Protein AF-X1KQB0-F1 (afdb_monomer_lite)

Radius of gyration: 12.91 Å; chains: 1; bounding box: 27×39×32 Å

Structure (mmCIF, N/CA/C/O backbone):
data_AF-X1KQB0-F1
#
_entry.id   AF-X1KQB0-F1
#
loop_
_atom_site.group_PDB
_atom_site.id
_atom_site.type_symbol
_atom_site.label_atom_id
_atom_site.label_alt_id
_atom_site.label_comp_id
_atom_site.label_asym_id
_atom_site.label_entity_id
_atom_site.label_seq_id
_atom_site.pdbx_PDB_ins_code
_atom_site.Cartn_x
_atom_site.Cartn_y
_atom_site.Cartn_z
_atom_site.occupancy
_atom_site.B_iso_or_equiv
_atom_site.auth_seq_id
_atom_site.auth_comp_id
_atom_site.auth_asym_id
_atom_site.auth_atom_id
_atom_site.pdbx_PDB_model_num
ATOM 1 N N . LEU A 1 1 ? -1.332 -17.851 -4.790 1.00 40.88 1 LEU A N 1
ATOM 2 C CA . LEU A 1 1 ? -1.014 -16.991 -3.632 1.00 40.88 1 LEU A CA 1
ATOM 3 C C . LEU A 1 1 ? 0.296 -16.293 -3.954 1.00 40.88 1 LEU A C 1
ATOM 5 O O . LEU A 1 1 ? 1.339 -16.933 -3.912 1.00 40.88 1 LEU A O 1
ATOM 9 N N . GLY A 1 2 ? 0.222 -15.060 -4.455 1.00 48.81 2 GLY A N 1
ATOM 10 C CA . GLY A 1 2 ? 1.418 -14.288 -4.780 1.00 48.81 2 GLY A CA 1
ATOM 11 C C . GLY A 1 2 ? 2.084 -13.858 -3.483 1.00 48.81 2 GLY A C 1
ATOM 12 O O . GLY A 1 2 ? 1.445 -13.193 -2.676 1.00 48.81 2 GLY A O 1
ATOM 13 N N . MET A 1 3 ? 3.332 -14.273 -3.260 1.00 53.88 3 MET A N 1
ATOM 14 C CA . MET A 1 3 ? 4.134 -13.721 -2.172 1.00 53.88 3 MET A CA 1
ATOM 15 C C . MET A 1 3 ? 4.273 -12.221 -2.414 1.00 53.88 3 MET A C 1
ATOM 17 O O . MET A 1 3 ? 4.896 -11.805 -3.392 1.00 53.88 3 MET A O 1
ATOM 21 N N . THR A 1 4 ? 3.706 -11.411 -1.527 1.00 58.72 4 THR A N 1
ATOM 22 C CA . THR A 1 4 ? 4.187 -10.048 -1.363 1.00 58.72 4 THR A CA 1
ATOM 23 C C . THR A 1 4 ? 5.633 -10.126 -0.915 1.00 58.72 4 THR A C 1
ATOM 25 O O . THR A 1 4 ? 5.966 -10.770 0.079 1.00 58.72 4 THR A O 1
ATOM 28 N N . THR A 1 5 ? 6.525 -9.536 -1.701 1.00 63.97 5 THR A N 1
ATOM 29 C CA . THR A 1 5 ? 7.941 -9.504 -1.351 1.00 63.97 5 THR A CA 1
ATOM 30 C C . THR A 1 5 ? 8.119 -8.610 -0.127 1.00 63.97 5 THR A C 1
ATOM 32 O O . THR A 1 5 ? 7.467 -7.573 -0.002 1.00 63.97 5 THR A O 1
ATOM 35 N N . GLU A 1 6 ? 9.011 -8.984 0.790 1.00 65.00 6 GLU A N 1
ATOM 36 C CA . GLU A 1 6 ? 9.257 -8.244 2.040 1.00 65.00 6 GLU A CA 1
ATOM 37 C C . GLU A 1 6 ? 9.590 -6.759 1.803 1.00 65.00 6 GLU A C 1
ATOM 39 O O . GLU A 1 6 ? 9.326 -5.911 2.652 1.00 65.00 6 GLU A O 1
ATOM 44 N N . ALA A 1 7 ? 10.123 -6.420 0.625 1.00 64.12 7 ALA A N 1
ATOM 45 C CA . ALA A 1 7 ? 10.364 -5.046 0.191 1.00 64.12 7 ALA A CA 1
ATOM 46 C C . ALA A 1 7 ? 9.070 -4.232 -0.023 1.00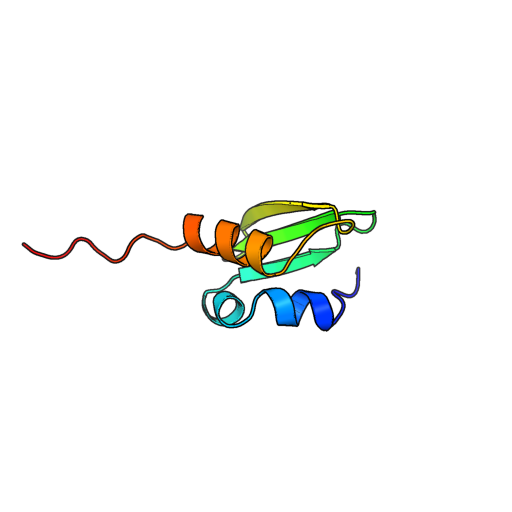 64.12 7 ALA A C 1
ATOM 48 O O . ALA A 1 7 ? 9.039 -3.039 0.265 1.00 64.12 7 ALA A O 1
ATOM 49 N N . GLN A 1 8 ? 7.989 -4.859 -0.498 1.00 65.50 8 GLN A N 1
ATOM 50 C CA . GLN A 1 8 ? 6.690 -4.200 -0.679 1.00 65.50 8 GLN A CA 1
ATOM 51 C C . GLN A 1 8 ? 5.999 -3.963 0.667 1.00 65.50 8 GLN A C 1
ATOM 53 O O . GLN A 1 8 ? 5.465 -2.881 0.895 1.00 65.50 8 GLN A O 1
ATOM 58 N N . ILE A 1 9 ? 6.089 -4.930 1.586 1.00 66.69 9 ILE A N 1
ATOM 59 C CA . ILE A 1 9 ? 5.584 -4.790 2.961 1.00 66.69 9 ILE A CA 1
ATOM 60 C C . ILE A 1 9 ? 6.335 -3.670 3.697 1.00 66.69 9 ILE A C 1
ATOM 62 O O . ILE A 1 9 ? 5.715 -2.858 4.378 1.00 66.69 9 ILE A O 1
ATOM 66 N N . GLN A 1 10 ? 7.651 -3.550 3.499 1.00 71.44 10 GLN A N 1
ATOM 67 C CA . GLN A 1 10 ? 8.426 -2.423 4.031 1.00 71.44 10 GLN A CA 1
ATOM 68 C C . GLN A 1 10 ? 7.977 -1.064 3.465 1.00 71.44 10 GLN A C 1
ATOM 70 O O . GLN A 1 10 ? 7.997 -0.074 4.193 1.00 71.44 10 GLN A O 1
ATOM 75 N N . GLY A 1 11 ? 7.504 -1.011 2.213 1.00 73.06 11 GLY A N 1
ATOM 76 C CA . GLY A 1 11 ? 6.995 0.216 1.587 1.00 73.06 11 GLY A CA 1
ATOM 77 C C . GLY A 1 11 ? 5.744 0.800 2.261 1.00 73.06 11 GLY A C 1
ATOM 78 O O . GLY A 1 11 ? 5.554 2.016 2.257 1.00 73.06 11 GLY A O 1
ATOM 79 N N . LEU A 1 12 ? 4.922 -0.033 2.907 1.00 79.88 12 LEU A N 1
ATOM 80 C CA . LEU A 1 12 ? 3.790 0.437 3.717 1.00 79.88 12 LEU A CA 1
ATOM 81 C C . LEU A 1 12 ? 4.250 1.164 4.987 1.00 79.88 12 LEU A C 1
ATOM 83 O O . LEU A 1 12 ? 3.586 2.094 5.443 1.00 79.88 12 LEU A O 1
ATOM 87 N N . GLY A 1 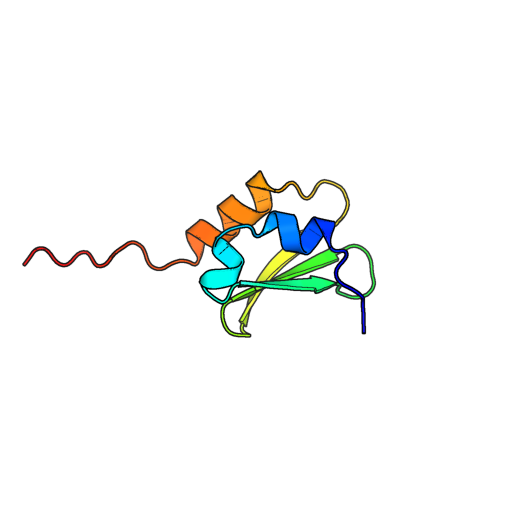13 ? 5.383 0.765 5.571 1.00 83.81 13 GLY A N 1
ATOM 88 C CA . GLY A 1 13 ? 5.881 1.327 6.824 1.00 83.81 13 GLY A CA 1
ATOM 89 C C . GLY A 1 13 ? 4.803 1.349 7.917 1.00 83.81 13 GLY A C 1
ATOM 90 O O . GLY A 1 13 ? 4.193 0.330 8.231 1.00 83.81 13 GLY A O 1
ATOM 91 N N . GLN A 1 14 ? 4.537 2.533 8.475 1.00 84.81 14 GLN A N 1
ATOM 92 C CA . GLN A 1 14 ? 3.535 2.732 9.531 1.00 84.81 14 GLN A CA 1
ATOM 93 C C . GLN A 1 14 ? 2.084 2.494 9.084 1.00 84.81 14 GLN A C 1
ATOM 95 O O . GLN A 1 14 ? 1.242 2.213 9.932 1.00 84.81 14 GLN A O 1
ATOM 100 N N . PHE A 1 15 ? 1.784 2.562 7.780 1.00 86.38 15 PHE A N 1
ATOM 101 C CA . PHE A 1 15 ? 0.425 2.363 7.261 1.00 86.38 15 PHE A CA 1
ATOM 102 C C . PHE A 1 15 ? -0.068 0.926 7.435 1.00 86.38 15 PHE A C 1
ATOM 104 O O . PHE A 1 15 ? -1.265 0.714 7.603 1.00 86.38 15 PHE A O 1
ATOM 111 N N . ALA A 1 16 ? 0.840 -0.050 7.532 1.00 84.12 16 ALA A N 1
ATOM 112 C CA . ALA A 1 16 ? 0.473 -1.423 7.874 1.00 84.12 16 ALA A CA 1
ATOM 113 C C . ALA A 1 16 ? -0.258 -1.518 9.231 1.00 84.12 16 ALA A C 1
ATOM 115 O O . ALA A 1 16 ? -1.153 -2.343 9.397 1.00 84.12 16 ALA A O 1
ATOM 116 N N . ASN A 1 17 ? 0.058 -0.631 10.185 1.00 85.75 17 ASN A N 1
ATOM 117 C CA . ASN A 1 17 ? -0.611 -0.589 11.491 1.00 85.75 17 ASN A CA 1
ATOM 118 C C . ASN A 1 17 ? -2.021 0.017 11.434 1.00 85.75 17 ASN A C 1
ATOM 120 O O . ASN A 1 17 ? -2.792 -0.157 12.371 1.00 85.75 17 ASN A O 1
ATOM 124 N N . PHE A 1 18 ? -2.356 0.721 10.353 1.00 86.06 18 PHE A N 1
ATOM 125 C CA . PHE A 1 18 ? -3.674 1.316 10.129 1.00 86.06 18 PHE A CA 1
ATOM 126 C C . PHE A 1 18 ? -4.582 0.415 9.277 1.00 86.06 18 PHE A C 1
ATOM 128 O O . PHE A 1 18 ? -5.582 0.880 8.756 1.00 86.06 18 PHE A O 1
ATOM 135 N N . GLY A 1 19 ? -4.240 -0.868 9.105 1.00 87.00 19 GLY A N 1
ATOM 136 C CA . GLY A 1 19 ? -5.064 -1.816 8.346 1.00 87.00 19 GLY A CA 1
ATOM 137 C C . GLY A 1 19 ? -4.815 -1.806 6.837 1.00 87.00 19 GLY A C 1
ATOM 138 O O . GLY A 1 19 ? -5.567 -2.443 6.094 1.00 87.00 19 GLY A O 1
ATOM 139 N N . PHE A 1 20 ? -3.761 -1.126 6.368 1.00 90.56 20 PHE A N 1
ATOM 140 C CA . PHE A 1 20 ? -3.343 -1.220 4.973 1.00 90.56 20 PHE A CA 1
ATOM 141 C C . PHE A 1 20 ? -2.557 -2.503 4.713 1.00 90.56 20 PHE A C 1
ATOM 143 O O . PHE A 1 20 ? -1.639 -2.858 5.453 1.00 90.56 20 PHE A O 1
ATOM 150 N N . THR A 1 21 ? -2.872 -3.170 3.611 1.00 89.06 21 THR A N 1
ATOM 151 C CA . THR A 1 21 ? -2.152 -4.355 3.142 1.00 89.06 21 THR A CA 1
ATOM 152 C C . THR A 1 21 ? -1.882 -4.249 1.651 1.00 89.06 21 THR A C 1
ATOM 154 O O . THR A 1 21 ? -2.602 -3.579 0.915 1.00 89.06 21 THR A O 1
ATOM 157 N N . LEU A 1 22 ? -0.803 -4.881 1.202 1.00 86.56 22 LEU A N 1
ATOM 158 C CA . LEU A 1 22 ? -0.499 -5.020 -0.215 1.00 86.56 22 LEU A CA 1
ATOM 159 C C . LEU A 1 22 ? -0.682 -6.480 -0.601 1.00 86.56 22 LEU A C 1
ATOM 161 O O . LEU A 1 22 ? -0.286 -7.369 0.151 1.00 86.56 22 LEU A O 1
ATOM 165 N N . GLU A 1 23 ? -1.224 -6.719 -1.787 1.00 85.88 23 GLU A N 1
ATOM 166 C CA . GLU A 1 23 ? -1.244 -8.038 -2.408 1.00 85.88 23 GLU A CA 1
ATOM 167 C C . GLU A 1 23 ? -0.751 -7.951 -3.849 1.00 85.88 23 GLU A C 1
ATOM 169 O O . GLU A 1 23 ? -0.880 -6.929 -4.524 1.00 85.88 23 GLU A O 1
ATOM 174 N N . HIS A 1 24 ? -0.160 -9.033 -4.343 1.00 83.62 24 HIS A N 1
ATOM 175 C CA . HIS A 1 24 ? 0.230 -9.118 -5.740 1.00 83.62 24 HIS A CA 1
ATOM 176 C C . HIS A 1 24 ? -0.927 -9.692 -6.560 1.00 83.62 24 HIS A C 1
ATOM 178 O O . HIS A 1 24 ? -1.378 -10.805 -6.295 1.00 83.62 24 HIS A O 1
ATOM 184 N N . ASP A 1 25 ? -1.331 -9.002 -7.625 1.00 81.69 25 ASP A N 1
ATOM 185 C CA . ASP A 1 25 ? -2.411 -9.422 -8.540 1.00 81.69 25 ASP A CA 1
ATOM 186 C C . ASP A 1 25 ? -2.008 -10.618 -9.440 1.00 81.69 25 ASP A C 1
ATOM 188 O O . ASP A 1 25 ? -2.669 -10.969 -10.410 1.00 81.69 25 ASP A O 1
ATOM 192 N N . GLY A 1 26 ? -0.858 -11.242 -9.170 1.00 77.56 26 GLY A N 1
ATOM 193 C CA . GLY A 1 26 ? -0.326 -12.372 -9.942 1.00 77.56 26 GLY A CA 1
ATOM 194 C C . GLY A 1 26 ? 0.281 -12.003 -11.301 1.00 77.56 26 GLY A C 1
ATOM 195 O O . GLY A 1 26 ? 0.772 -12.890 -11.993 1.00 77.56 26 GLY A O 1
ATOM 196 N N . SER A 1 27 ? 0.284 -10.721 -11.676 1.00 79.44 27 SER A N 1
ATOM 197 C CA . SER A 1 27 ? 0.815 -10.233 -12.954 1.00 79.44 27 SER A CA 1
ATOM 198 C C . SER A 1 27 ? 1.909 -9.177 -12.748 1.00 79.44 27 SER A C 1
ATOM 200 O O . SER A 1 27 ? 2.999 -9.516 -12.307 1.00 79.44 27 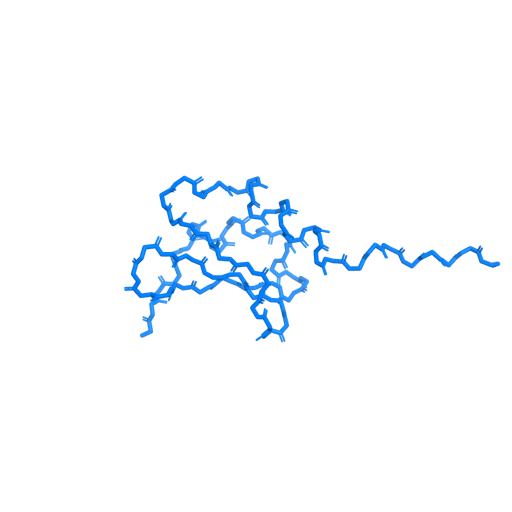SER A O 1
ATOM 202 N N . MET A 1 28 ? 1.641 -7.909 -13.066 1.00 82.38 28 MET A N 1
ATOM 203 C CA . MET A 1 28 ? 2.610 -6.807 -12.974 1.00 82.38 28 MET A CA 1
ATOM 204 C C . MET A 1 28 ? 2.139 -5.689 -12.043 1.00 82.38 28 MET A C 1
ATOM 206 O O . MET A 1 28 ? 2.652 -4.571 -12.104 1.00 82.38 28 MET A O 1
ATOM 210 N N . ALA A 1 29 ? 1.125 -5.963 -11.225 1.00 84.75 29 ALA A N 1
ATOM 211 C CA . ALA A 1 29 ? 0.499 -4.978 -10.366 1.00 84.75 29 ALA A CA 1
ATOM 212 C C . ALA A 1 29 ? 0.448 -5.447 -8.913 1.00 84.75 29 ALA A C 1
ATOM 214 O O . ALA A 1 29 ? 0.261 -6.630 -8.620 1.00 84.75 29 ALA A O 1
ATOM 215 N N . VAL A 1 30 ? 0.580 -4.474 -8.022 1.00 85.38 30 VAL A N 1
ATOM 216 C CA . VAL A 1 30 ? 0.358 -4.601 -6.589 1.00 85.38 30 VAL A CA 1
ATOM 217 C C . VAL A 1 30 ? -0.920 -3.845 -6.268 1.00 85.38 30 VAL A C 1
ATOM 219 O O . VAL A 1 30 ? -1.105 -2.702 -6.688 1.00 85.38 30 VAL A O 1
ATOM 222 N N . VAL A 1 31 ? -1.818 -4.503 -5.563 1.00 89.19 31 VAL A N 1
ATOM 223 C CA . VAL A 1 31 ? -3.083 -3.944 -5.112 1.00 89.19 31 VAL A CA 1
ATOM 224 C C . VAL A 1 31 ? -2.949 -3.557 -3.647 1.00 89.19 31 VAL A C 1
ATOM 226 O O . VAL A 1 31 ? -2.402 -4.311 -2.847 1.00 89.19 31 VAL A O 1
ATOM 229 N N . LEU A 1 32 ? -3.389 -2.346 -3.326 1.00 90.69 32 LEU A N 1
ATOM 230 C CA . LEU A 1 32 ? -3.426 -1.797 -1.982 1.00 90.69 32 LEU A CA 1
ATOM 231 C C . LEU A 1 32 ? -4.841 -1.949 -1.452 1.00 90.69 32 LEU A C 1
ATOM 233 O O . LEU A 1 32 ? -5.790 -1.430 -2.043 1.00 90.69 32 LEU A O 1
ATOM 237 N N . PHE A 1 33 ? -4.950 -2.632 -0.326 1.00 90.75 33 PHE A N 1
ATOM 238 C CA . PHE A 1 33 ? -6.181 -2.781 0.419 1.00 90.75 33 PHE A CA 1
ATOM 239 C C . PHE A 1 33 ? -6.123 -1.963 1.702 1.00 90.75 33 PHE A C 1
ATOM 241 O O . PHE A 1 33 ? -5.061 -1.838 2.310 1.00 90.75 33 PHE A O 1
ATOM 248 N N . HIS A 1 34 ? -7.271 -1.452 2.128 1.00 91.31 34 HIS A N 1
ATOM 249 C CA . HIS A 1 34 ? -7.486 -0.856 3.440 1.00 91.31 34 HIS A CA 1
ATOM 250 C C . HIS A 1 34 ? -8.680 -1.564 4.077 1.00 91.31 34 HIS A C 1
ATOM 252 O O . HIS A 1 34 ? -9.757 -1.584 3.491 1.00 91.31 34 HIS A O 1
ATOM 258 N N . GLU A 1 35 ? -8.464 -2.232 5.212 1.00 88.69 35 GLU A N 1
ATOM 259 C CA . GLU A 1 35 ? -9.507 -2.998 5.921 1.00 88.69 35 GLU A CA 1
ATOM 260 C C . GLU A 1 35 ? -10.240 -4.043 5.045 1.00 88.69 35 GLU A C 1
ATOM 262 O O . GLU A 1 35 ? -11.398 -4.382 5.272 1.00 88.69 35 GLU A O 1
ATOM 267 N N . GLY A 1 36 ? -9.544 -4.593 4.042 1.00 86.19 36 GLY A N 1
ATOM 268 C CA . GLY A 1 36 ? -10.088 -5.580 3.100 1.00 86.19 36 GLY A CA 1
ATOM 269 C C . GLY A 1 36 ? -10.757 -4.984 1.856 1.00 86.19 36 GLY A C 1
ATOM 270 O O . GLY A 1 36 ? -11.137 -5.736 0.959 1.00 86.19 36 GLY A O 1
ATOM 271 N N . GLU A 1 37 ? -10.854 -3.657 1.748 1.00 89.00 37 GLU A N 1
ATOM 272 C CA . GLU A 1 37 ? -11.356 -2.969 0.557 1.00 89.00 37 GLU A CA 1
ATOM 273 C C . GLU A 1 37 ? -10.214 -2.534 -0.362 1.00 89.00 37 GLU A C 1
ATOM 275 O O . GLU A 1 37 ? -9.208 -1.989 0.090 1.00 89.00 37 GLU A O 1
ATOM 280 N N . LEU A 1 38 ? -10.361 -2.766 -1.669 1.00 90.31 38 LEU A N 1
ATOM 281 C CA . LEU A 1 38 ? -9.378 -2.339 -2.663 1.00 90.31 38 LEU A CA 1
ATOM 282 C C . LEU A 1 38 ? -9.414 -0.813 -2.798 1.00 90.31 38 LEU A C 1
ATOM 284 O O . LEU A 1 38 ? -10.374 -0.261 -3.333 1.00 90.31 38 LEU A O 1
ATOM 288 N N . VAL A 1 39 ? -8.343 -0.145 -2.376 1.00 89.62 39 VAL A N 1
ATOM 289 C CA . VAL A 1 39 ? -8.225 1.320 -2.429 1.00 89.62 39 VAL A CA 1
ATOM 290 C C . VAL A 1 39 ? -7.289 1.806 -3.533 1.00 89.62 39 VAL A C 1
ATOM 292 O O . VAL A 1 39 ? -7.425 2.932 -3.999 1.00 89.62 39 VAL A O 1
ATOM 295 N N . GLY A 1 40 ? -6.374 0.961 -4.020 1.00 88.50 40 GLY A N 1
ATOM 296 C CA . GLY A 1 40 ? -5.455 1.355 -5.086 1.00 88.50 40 GLY A CA 1
ATOM 297 C C . GLY A 1 40 ? -4.832 0.190 -5.842 1.00 88.50 40 GLY A C 1
ATOM 298 O O . GLY A 1 40 ? -4.719 -0.923 -5.335 1.00 88.50 40 GLY A O 1
ATOM 299 N N . ARG A 1 41 ? -4.389 0.452 -7.074 1.00 89.12 41 ARG A N 1
ATOM 300 C CA . ARG A 1 41 ? -3.624 -0.499 -7.891 1.00 89.12 41 ARG A CA 1
ATOM 301 C C . ARG A 1 41 ? -2.415 0.201 -8.489 1.00 89.12 41 ARG A C 1
ATOM 303 O O . ARG A 1 41 ? -2.554 1.213 -9.169 1.00 89.12 41 ARG A O 1
ATOM 310 N N . PHE A 1 42 ? -1.244 -0.381 -8.279 1.00 85.00 42 PHE A N 1
ATOM 311 C CA . PHE A 1 42 ? 0.035 0.164 -8.711 1.00 85.00 42 PHE A CA 1
ATOM 312 C C . PHE A 1 42 ? 0.736 -0.828 -9.614 1.00 85.00 42 PHE A C 1
ATOM 314 O O . PHE A 1 42 ? 0.791 -2.018 -9.312 1.00 85.00 42 PHE A O 1
ATOM 321 N N . TYR A 1 43 ? 1.322 -0.347 -10.703 1.00 83.75 43 TYR A N 1
ATOM 322 C CA . TYR A 1 43 ? 2.250 -1.165 -11.471 1.00 83.75 43 TYR A CA 1
ATOM 323 C C . TYR A 1 43 ? 3.524 -1.371 -10.656 1.00 83.75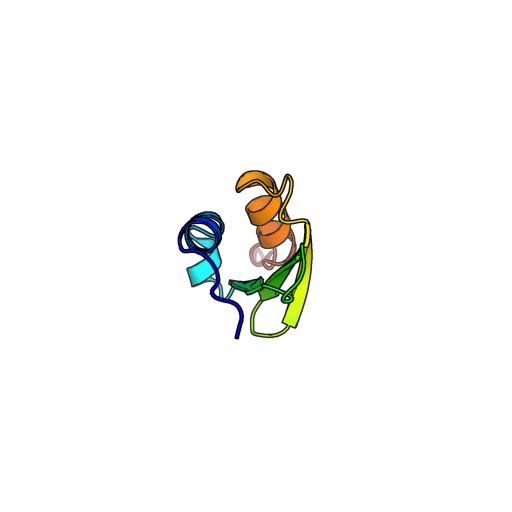 43 TYR A C 1
ATOM 325 O O . TYR A 1 43 ? 4.107 -0.418 -10.151 1.00 83.75 43 TYR A O 1
ATOM 333 N N . GLN A 1 44 ? 3.972 -2.619 -10.541 1.00 75.94 44 GLN A N 1
ATOM 334 C CA . GLN A 1 44 ? 5.189 -2.967 -9.807 1.00 75.94 44 GLN A CA 1
ATOM 335 C C . GLN A 1 44 ? 6.418 -2.240 -10.377 1.00 75.94 44 GLN A C 1
ATOM 337 O O . GLN A 1 44 ? 7.349 -1.906 -9.649 1.00 75.94 44 GLN A O 1
ATOM 342 N N . ILE A 1 45 ? 6.407 -1.957 -11.681 1.00 78.12 45 ILE A N 1
ATOM 343 C CA . ILE A 1 45 ? 7.428 -1.144 -12.335 1.00 78.12 45 ILE A CA 1
ATOM 344 C C . ILE A 1 45 ? 7.145 0.329 -12.025 1.00 78.12 45 ILE A C 1
ATOM 346 O O . ILE A 1 45 ? 6.193 0.904 -12.547 1.00 78.12 45 ILE A O 1
ATOM 350 N N . GLY A 1 46 ? 7.990 0.936 -11.192 1.00 73.75 46 GLY A N 1
ATOM 351 C CA . GLY A 1 46 ? 7.916 2.362 -10.862 1.00 73.75 46 GLY A CA 1
ATOM 352 C C . GLY A 1 46 ? 7.084 2.699 -9.625 1.00 73.75 46 GLY A C 1
ATOM 353 O O . GLY A 1 46 ? 7.011 3.873 -9.270 1.00 73.75 46 GLY A O 1
ATOM 354 N N . VAL A 1 47 ? 6.503 1.709 -8.935 1.00 80.00 47 VAL A N 1
ATOM 355 C CA . VAL A 1 47 ? 5.923 1.951 -7.610 1.00 80.00 47 VAL A CA 1
ATOM 356 C C . VAL A 1 47 ? 7.041 2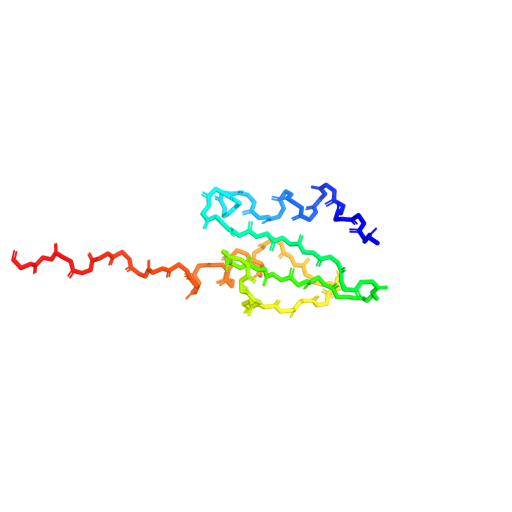.270 -6.617 1.00 80.00 47 VAL A C 1
ATOM 358 O O . VAL A 1 47 ? 7.935 1.460 -6.373 1.00 80.00 47 VAL A O 1
ATOM 361 N N . THR A 1 48 ? 7.007 3.477 -6.062 1.00 82.75 48 THR A N 1
ATOM 362 C CA . THR A 1 48 ? 7.910 3.900 -4.991 1.00 82.75 48 THR A CA 1
ATOM 363 C C . THR A 1 48 ? 7.180 3.881 -3.656 1.00 82.75 48 THR A C 1
ATOM 365 O O . THR A 1 48 ? 5.948 3.926 -3.589 1.00 82.75 48 THR A O 1
ATOM 368 N N . GLN A 1 49 ? 7.953 3.849 -2.572 1.00 83.19 49 GLN A N 1
ATOM 369 C CA . GLN A 1 49 ? 7.418 3.987 -1.221 1.00 83.19 49 GLN A CA 1
ATOM 370 C C . GLN A 1 49 ? 6.605 5.283 -1.066 1.00 83.19 49 GLN A C 1
ATOM 372 O O . GLN A 1 49 ? 5.525 5.261 -0.486 1.00 83.19 49 GLN A O 1
ATOM 377 N N . GLU A 1 50 ? 7.089 6.396 -1.619 1.00 83.81 50 GLU A N 1
ATOM 378 C CA . GLU A 1 50 ? 6.409 7.694 -1.543 1.00 83.81 50 GLU A CA 1
ATOM 379 C C . GLU A 1 50 ? 5.041 7.670 -2.231 1.00 83.81 50 GLU A C 1
ATOM 381 O O . GLU A 1 50 ? 4.068 8.169 -1.671 1.00 83.81 50 GLU A O 1
ATOM 386 N N . SER A 1 51 ? 4.933 7.044 -3.408 1.00 84.00 51 SER A N 1
ATOM 387 C CA . SER A 1 51 ? 3.648 6.909 -4.102 1.00 84.00 51 SER A CA 1
ATOM 388 C C . SER A 1 51 ? 2.659 6.041 -3.321 1.00 84.00 51 SER A C 1
ATOM 390 O O . SER A 1 51 ? 1.487 6.394 -3.230 1.00 84.00 51 SER A O 1
ATOM 392 N N . LEU A 1 52 ? 3.121 4.944 -2.712 1.00 85.19 52 LEU A N 1
ATOM 393 C CA . LEU A 1 52 ? 2.274 4.084 -1.876 1.00 85.19 52 LEU A CA 1
ATOM 394 C C . LEU A 1 52 ? 1.778 4.812 -0.626 1.00 85.19 52 LEU A C 1
ATOM 396 O O . LEU A 1 52 ? 0.586 4.788 -0.328 1.00 85.19 52 LEU A O 1
ATOM 400 N N . GLN A 1 53 ? 2.677 5.485 0.088 1.00 86.31 53 GLN A N 1
ATOM 401 C CA . GLN A 1 53 ? 2.341 6.226 1.305 1.00 86.31 53 GLN A CA 1
ATOM 402 C C . GLN A 1 53 ? 1.429 7.419 1.014 1.00 86.31 53 GLN A C 1
ATOM 404 O O . GLN A 1 53 ? 0.501 7.680 1.778 1.00 86.31 53 GLN A O 1
ATOM 409 N N . GLY A 1 54 ? 1.653 8.108 -0.109 1.00 87.56 54 GLY A N 1
ATOM 410 C CA . GLY A 1 54 ? 0.794 9.191 -0.575 1.00 87.56 54 GLY A CA 1
ATOM 411 C C . GLY A 1 54 ? -0.639 8.731 -0.834 1.00 87.56 54 GLY A C 1
ATOM 412 O O . GLY A 1 54 ? -1.574 9.418 -0.429 1.00 87.56 54 GLY A O 1
ATOM 413 N N . GLU A 1 55 ? -0.829 7.557 -1.440 1.00 88.88 55 GLU A N 1
ATOM 414 C CA . GLU A 1 55 ? -2.171 6.990 -1.599 1.00 88.88 55 GLU A CA 1
ATOM 415 C C . GLU A 1 55 ? -2.760 6.530 -0.261 1.00 88.88 55 GLU A C 1
ATOM 417 O O . GLU A 1 55 ? -3.905 6.864 0.026 1.00 88.88 55 GLU A O 1
ATOM 422 N N . CYS A 1 56 ? -1.994 5.868 0.615 1.00 88.12 56 CYS A N 1
ATOM 423 C CA . CYS A 1 56 ? -2.494 5.480 1.943 1.00 88.12 56 CYS A CA 1
ATOM 424 C C . CYS A 1 56 ? -3.012 6.694 2.737 1.00 88.12 56 CYS A C 1
ATOM 426 O O . CYS A 1 56 ? -4.086 6.645 3.335 1.00 88.12 56 CYS A O 1
ATOM 428 N N . ALA A 1 57 ? -2.292 7.819 2.695 1.00 88.38 57 ALA A N 1
ATOM 429 C CA . ALA A 1 57 ? -2.679 9.049 3.383 1.00 88.38 57 ALA A CA 1
ATOM 430 C C . ALA A 1 57 ? -4.009 9.647 2.888 1.00 88.38 57 ALA A C 1
ATOM 432 O O . ALA A 1 57 ? -4.689 10.314 3.663 1.00 88.38 57 ALA A O 1
ATOM 433 N N . LYS A 1 58 ? -4.408 9.402 1.631 1.00 87.62 58 LYS A N 1
ATOM 434 C CA . LYS A 1 58 ? -5.712 9.842 1.096 1.00 87.62 58 LYS A CA 1
ATOM 435 C C . LYS A 1 58 ? -6.885 9.042 1.654 1.00 87.62 58 LYS A C 1
ATOM 437 O O . LYS A 1 58 ? -8.003 9.546 1.669 1.00 87.62 58 LYS A O 1
ATOM 442 N N . HIS A 1 59 ? -6.630 7.800 2.058 1.00 85.94 59 HIS A N 1
ATOM 443 C CA . HIS A 1 59 ? -7.648 6.874 2.551 1.00 85.94 59 HIS A CA 1
ATOM 444 C C . HIS A 1 59 ? -7.715 6.809 4.074 1.00 85.94 59 HIS A C 1
ATOM 446 O O . HIS A 1 59 ? -8.681 6.280 4.618 1.00 85.94 59 HIS A O 1
ATOM 452 N N . LEU A 1 60 ? -6.736 7.391 4.769 1.00 84.62 60 LEU A N 1
ATOM 453 C CA . LEU A 1 60 ? -6.905 7.688 6.179 1.00 84.62 60 LEU A CA 1
ATOM 454 C C . LEU A 1 60 ? -7.973 8.776 6.344 1.00 84.62 60 LEU A C 1
ATOM 456 O O . LEU A 1 60 ? -7.956 9.770 5.609 1.00 84.62 60 LEU A O 1
ATOM 460 N N . PRO A 1 61 ? -8.882 8.643 7.323 1.00 74.62 61 PRO A N 1
ATOM 461 C CA . PRO A 1 61 ? -9.736 9.758 7.685 1.00 74.62 61 PRO A CA 1
ATOM 462 C C . PRO A 1 61 ? -8.831 10.936 8.058 1.00 74.62 61 PRO A C 1
ATOM 464 O O . PRO A 1 61 ? -7.934 10.797 8.896 1.00 74.62 61 PRO A O 1
ATOM 467 N N . SER A 1 62 ? -9.051 12.102 7.437 1.00 62.06 62 SER A N 1
ATOM 468 C CA . SER A 1 62 ? -8.498 13.343 7.987 1.00 62.06 62 SER A CA 1
ATOM 469 C C . SER A 1 62 ? -8.909 13.378 9.453 1.00 62.06 62 SER A C 1
ATOM 471 O O . SER A 1 62 ? -10.076 13.108 9.748 1.00 62.06 62 SER A O 1
ATOM 473 N N . ALA A 1 63 ? -7.941 13.606 10.347 1.00 54.59 63 ALA A N 1
ATOM 474 C CA . ALA A 1 63 ? -8.146 13.628 11.794 1.00 54.59 63 ALA A CA 1
ATOM 475 C C . ALA A 1 63 ? -9.500 14.268 12.134 1.00 54.59 63 ALA A C 1
ATOM 477 O O . ALA A 1 63 ? -9.858 15.246 11.466 1.00 54.59 63 ALA A O 1
ATOM 478 N N . PRO A 1 64 ? -10.258 13.743 13.120 1.00 47.03 64 PRO A N 1
ATOM 479 C CA . PRO A 1 64 ? -11.571 14.278 13.429 1.00 47.03 64 PRO A CA 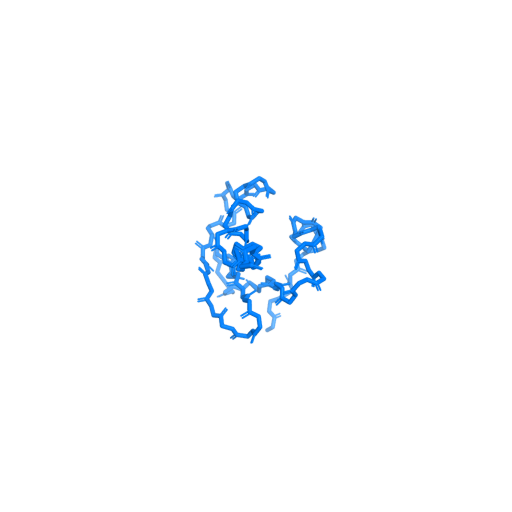1
ATOM 480 C C . PRO A 1 64 ? -11.437 15.788 13.586 1.00 47.03 64 PRO A C 1
ATOM 482 O O . PRO A 1 64 ? -10.710 16.272 14.455 1.00 47.03 64 PRO A O 1
ATOM 485 N N . SER A 1 65 ? -12.114 16.528 12.709 1.00 53.06 65 SER A N 1
ATOM 486 C CA . SER A 1 65 ? -12.439 17.925 12.949 1.00 53.06 65 SER A CA 1
ATOM 487 C C . SER A 1 65 ? -13.424 17.919 14.119 1.00 53.06 65 SER A C 1
ATOM 489 O O . SER A 1 65 ? -14.634 17.951 13.953 1.00 53.06 65 SER A O 1
ATOM 491 N N . GLY A 1 66 ? -12.873 17.697 15.308 1.00 55.31 66 GLY A N 1
ATOM 492 C CA . GLY A 1 66 ? -13.523 17.735 16.602 1.00 55.31 66 GLY A CA 1
ATOM 493 C C . GLY A 1 66 ? -12.918 18.900 17.360 1.00 55.31 66 GLY A C 1
ATOM 494 O O . GLY A 1 66 ? -12.109 18.712 18.262 1.00 55.31 66 GLY A O 1
ATOM 495 N N . ALA A 1 67 ? -13.259 20.101 16.911 1.00 51.31 67 ALA A N 1
ATOM 496 C CA . ALA A 1 67 ? -13.210 21.309 17.714 1.00 51.31 67 ALA A CA 1
ATOM 497 C C . ALA A 1 67 ? -14.601 21.940 17.585 1.00 51.31 67 ALA A C 1
ATOM 499 O O . ALA A 1 67 ? -14.808 22.829 16.761 1.00 51.31 67 ALA A O 1
ATOM 500 N N . ASP A 1 68 ? -15.552 21.357 18.316 1.00 47.91 68 ASP A N 1
ATOM 501 C CA . ASP A 1 68 ? -16.756 22.047 18.785 1.00 47.91 68 ASP A CA 1
ATOM 502 C C . ASP A 1 68 ? -16.470 22.516 20.219 1.00 47.91 68 ASP A C 1
ATOM 504 O O . ASP A 1 68 ? -15.959 21.675 21.003 1.00 47.91 68 ASP A O 1
#

Secondary structure (DSSP, 8-state):
-----HHHHHHHGGGGGGTEEEEE-SSSEEEEEETTEEEEEEETTT--HHHHHHHHHHHSPP------

pLDDT: mean 77.93, std 13.29, range [40.88, 91.31]

Organism: NCBI:txid412755

Sequence (68 aa):
LGMTTEAQIQGLGQFANFGFTLEHDGSMAVVLFHEGELVGRFYQIGVTQESLQGECAKHLPSAPSGAD

Foldseek 3Di:
DDDPDVVNVVLCPCLVVQQWDWDDPVDQWIFIDRVNHTQDIDGVVPDGSVNVNVSSVVPPPDPPPPDD